Protein AF-A0A7W1DY10-F1 (afdb_monomer)

Mean predicted aligned error: 3.01 Å

pLDDT: mean 94.41, std 5.07, range [63.16, 97.94]

Secondary structure (DSSP, 8-state):
----S--HHHHHHHHHHHTT--------TTSSHHHHHHHHHHHT--TTS-S-------SSHHHHHH-

Structure (mmCIF, N/CA/C/O backbone):
data_AF-A0A7W1DY10-F1
#
_entry.id   AF-A0A7W1DY10-F1
#
loop_
_atom_site.group_PDB
_atom_site.id
_atom_site.type_symbol
_atom_site.label_atom_id
_atom_site.label_alt_id
_atom_site.label_comp_id
_atom_site.label_asym_id
_atom_site.label_entity_id
_atom_site.label_seq_id
_atom_site.pdbx_PDB_ins_code
_atom_site.Cartn_x
_atom_site.Cartn_y
_atom_site.Cartn_z
_atom_site.occupancy
_atom_site.B_iso_or_equiv
_atom_site.auth_seq_id
_atom_site.auth_comp_id
_atom_site.auth_asym_id
_atom_site.auth_atom_id
_atom_site.pdbx_PDB_model_num
ATOM 1 N N . MET A 1 1 ? -0.593 13.141 -13.292 1.00 63.16 1 MET A N 1
ATOM 2 C CA . MET A 1 1 ? 0.620 12.310 -13.125 1.00 63.16 1 MET A CA 1
ATOM 3 C C . MET A 1 1 ? 1.235 11.826 -14.442 1.00 63.16 1 MET A C 1
ATOM 5 O O . MET A 1 1 ? 2.319 11.276 -14.371 1.00 63.16 1 MET A O 1
ATOM 9 N N . GLY A 1 2 ? 0.628 12.023 -15.625 1.00 79.94 2 GLY A N 1
ATOM 10 C CA . GLY A 1 2 ? 1.259 11.605 -16.894 1.00 79.94 2 GLY A CA 1
ATOM 11 C C . GLY A 1 2 ? 1.560 10.100 -16.981 1.00 79.94 2 GLY A C 1
ATOM 12 O O . GLY A 1 2 ? 2.489 9.700 -17.668 1.00 79.94 2 GLY A O 1
ATOM 13 N N . ILE A 1 3 ? 0.821 9.278 -16.227 1.00 81.50 3 ILE A N 1
ATOM 14 C CA . ILE A 1 3 ? 0.970 7.822 -16.215 1.00 81.50 3 ILE A CA 1
ATOM 15 C C . ILE A 1 3 ? -0.025 7.275 -17.226 1.00 81.50 3 ILE A C 1
ATOM 17 O O . ILE A 1 3 ? -1.228 7.321 -16.989 1.00 81.50 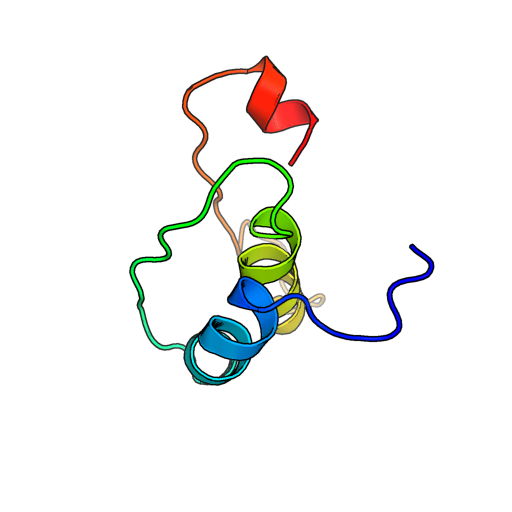3 ILE A O 1
ATOM 21 N N . GLU A 1 4 ? 0.485 6.789 -18.348 1.00 87.88 4 GLU A N 1
ATOM 22 C CA . GLU A 1 4 ? -0.336 6.230 -19.429 1.00 87.88 4 GLU A CA 1
ATOM 23 C C . GLU A 1 4 ? -0.350 4.700 -19.410 1.00 87.88 4 GLU A C 1
ATOM 25 O O . GLU A 1 4 ? -1.277 4.072 -19.906 1.00 87.88 4 GLU A O 1
ATOM 30 N N . THR A 1 5 ? 0.679 4.080 -18.829 1.00 91.88 5 THR A N 1
ATOM 31 C CA . THR A 1 5 ? 0.833 2.623 -18.774 1.00 91.88 5 THR A CA 1
ATOM 32 C C . THR A 1 5 ? 1.202 2.196 -17.355 1.00 91.88 5 THR A C 1
ATOM 34 O O . THR A 1 5 ? 2.088 2.813 -16.753 1.00 91.88 5 THR A O 1
ATOM 37 N N . PRO A 1 6 ? 0.557 1.152 -16.801 1.00 94.19 6 PRO A N 1
ATOM 38 C CA . PRO A 1 6 ? 0.897 0.653 -15.478 1.00 94.19 6 PRO A CA 1
ATOM 39 C C . PRO A 1 6 ? 2.326 0.105 -15.447 1.00 94.19 6 PRO A C 1
ATOM 41 O O . PRO A 1 6 ? 2.787 -0.560 -16.377 1.00 94.19 6 PRO A O 1
ATOM 44 N N . THR A 1 7 ? 3.035 0.3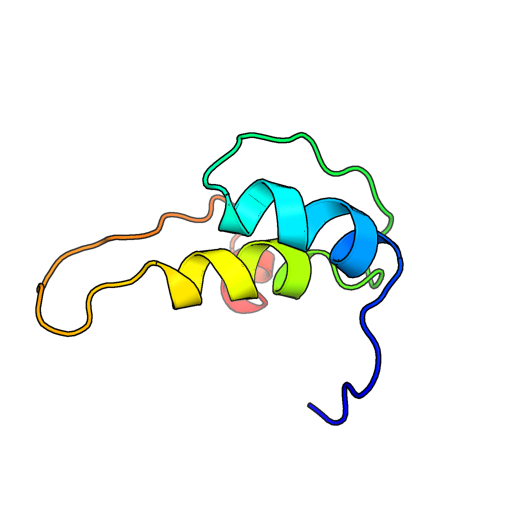44 -14.346 1.00 95.75 7 THR A N 1
ATOM 45 C CA . THR A 1 7 ? 4.344 -0.278 -14.114 1.00 95.75 7 THR A CA 1
ATOM 46 C C . THR A 1 7 ? 4.189 -1.791 -13.890 1.00 95.75 7 THR A C 1
ATOM 48 O O . THR A 1 7 ? 3.099 -2.250 -13.540 1.00 95.75 7 THR A O 1
ATOM 51 N N . PRO A 1 8 ? 5.260 -2.604 -14.006 1.00 96.00 8 PRO A N 1
ATOM 52 C CA . PRO A 1 8 ? 5.151 -4.056 -13.841 1.00 96.00 8 PRO A CA 1
ATOM 53 C C . PRO A 1 8 ? 4.526 -4.498 -12.511 1.00 96.00 8 PRO A C 1
ATOM 55 O O . PRO A 1 8 ? 3.725 -5.426 -12.489 1.00 96.00 8 PRO A O 1
ATOM 58 N N . ILE A 1 9 ? 4.844 -3.813 -11.402 1.00 96.56 9 ILE A N 1
ATOM 59 C CA . ILE A 1 9 ? 4.236 -4.137 -10.104 1.00 96.56 9 ILE A CA 1
ATOM 60 C C . ILE A 1 9 ? 2.751 -3.766 -10.071 1.00 96.56 9 ILE A C 1
ATOM 62 O O . ILE A 1 9 ? 1.970 -4.512 -9.498 1.00 96.56 9 ILE A O 1
ATOM 66 N N . GLN A 1 10 ? 2.346 -2.663 -10.708 1.00 96.69 10 GLN A N 1
ATOM 67 C CA . GLN A 1 10 ? 0.941 -2.252 -10.787 1.00 96.69 10 GLN A CA 1
ATOM 68 C C .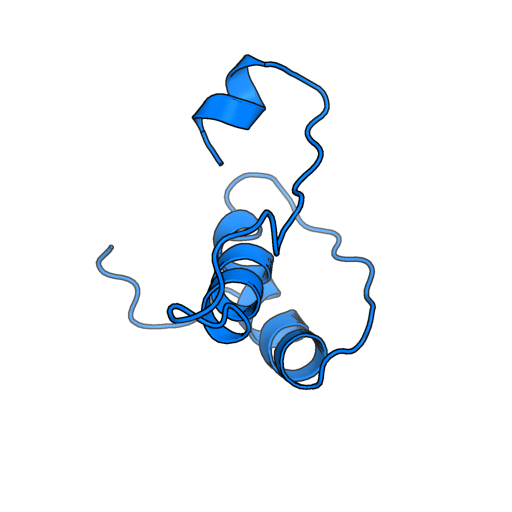 GLN A 1 10 ? 0.143 -3.250 -11.628 1.00 96.69 10 GLN A C 1
ATOM 70 O O . GLN A 1 10 ? -0.866 -3.764 -11.162 1.00 96.69 10 GLN A O 1
ATOM 75 N N . ALA A 1 11 ? 0.638 -3.609 -12.815 1.00 96.56 11 ALA A N 1
ATOM 76 C CA . ALA A 1 11 ? -0.010 -4.590 -13.684 1.00 96.56 11 ALA A CA 1
ATOM 77 C C . ALA A 1 11 ? -0.167 -5.965 -13.008 1.00 96.56 11 ALA A C 1
ATOM 79 O O . ALA A 1 11 ? -1.194 -6.618 -13.172 1.00 96.56 11 ALA A O 1
ATOM 80 N N . ALA A 1 12 ? 0.822 -6.386 -12.213 1.00 96.38 12 ALA A N 1
ATOM 81 C CA . ALA A 1 12 ? 0.788 -7.666 -11.508 1.00 96.38 12 ALA A CA 1
ATOM 82 C C . ALA A 1 12 ? -0.132 -7.683 -10.273 1.00 96.38 12 ALA A C 1
ATOM 84 O O . ALA A 1 12 ? -0.557 -8.758 -9.857 1.00 96.38 12 ALA A O 1
ATOM 85 N N . THR A 1 13 ? -0.416 -6.528 -9.659 1.00 97.12 13 THR A N 1
ATOM 86 C CA . THR A 1 13 ? -1.118 -6.456 -8.360 1.00 97.12 13 THR A CA 1
ATOM 87 C C . THR A 1 13 ? -2.528 -5.883 -8.450 1.00 97.12 13 THR A C 1
ATOM 89 O O . THR A 1 13 ? -3.400 -6.354 -7.725 1.00 97.12 13 THR A O 1
ATOM 92 N N . LEU A 1 14 ? -2.781 -4.924 -9.351 1.00 96.25 14 LEU A N 1
ATOM 93 C CA . LEU A 1 14 ? -4.074 -4.240 -9.462 1.00 96.25 14 LEU A CA 1
ATOM 94 C C . LEU A 1 14 ? -5.258 -5.201 -9.646 1.00 96.25 14 LEU A C 1
ATOM 96 O O . LEU A 1 14 ? -6.218 -5.043 -8.899 1.00 96.25 14 LEU A O 1
ATOM 100 N N . PRO A 1 15 ? -5.218 -6.216 -10.538 1.00 96.25 15 PRO A N 1
ATOM 101 C CA . PRO A 1 15 ? -6.357 -7.120 -10.700 1.00 96.25 15 PRO A CA 1
ATOM 102 C C . PRO A 1 15 ? -6.719 -7.845 -9.400 1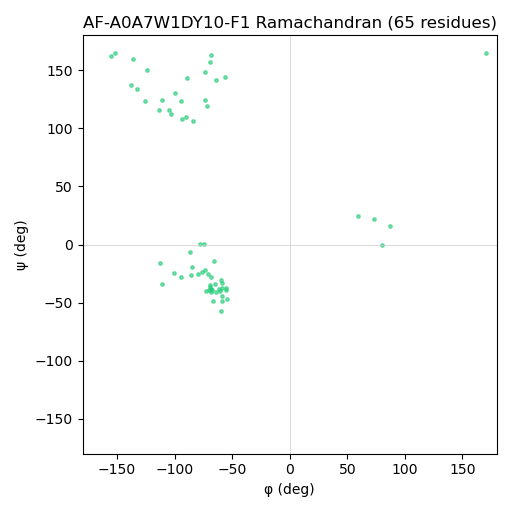.00 96.25 15 PRO A C 1
ATOM 104 O O . PRO A 1 15 ? -7.879 -7.894 -9.018 1.00 96.25 15 PRO A O 1
ATOM 107 N N . ALA A 1 16 ? -5.721 -8.355 -8.672 1.00 96.62 16 ALA A N 1
ATOM 108 C CA . ALA A 1 16 ? -5.965 -9.072 -7.425 1.00 96.62 16 ALA A CA 1
ATOM 109 C C . ALA A 1 16 ? -6.481 -8.157 -6.306 1.00 96.62 16 ALA A C 1
ATOM 111 O O . ALA A 1 16 ? -7.401 -8.544 -5.590 1.00 96.62 16 ALA A O 1
ATOM 112 N N . LEU A 1 17 ? -5.926 -6.949 -6.178 1.00 96.88 17 LEU A N 1
ATOM 113 C CA . LEU A 1 17 ? -6.358 -5.989 -5.159 1.00 96.88 17 LEU A CA 1
ATOM 114 C C . LEU A 1 17 ? -7.766 -5.449 -5.426 1.00 96.88 17 LEU A C 1
ATOM 116 O O . LEU A 1 17 ? -8.531 -5.279 -4.483 1.00 96.88 17 LEU A O 1
ATOM 120 N N . LEU A 1 18 ? -8.120 -5.206 -6.691 1.00 95.81 18 LEU A N 1
ATOM 121 C CA . LEU A 1 18 ? -9.469 -4.775 -7.075 1.00 95.81 18 LEU A CA 1
ATOM 122 C C . LEU A 1 18 ? -10.514 -5.883 -6.868 1.00 95.81 18 LEU A C 1
ATOM 124 O O . LEU A 1 18 ? -11.660 -5.578 -6.556 1.00 95.81 18 LEU A O 1
ATOM 128 N N . ASP A 1 19 ? -10.110 -7.156 -6.942 1.00 96.25 19 ASP A N 1
ATOM 129 C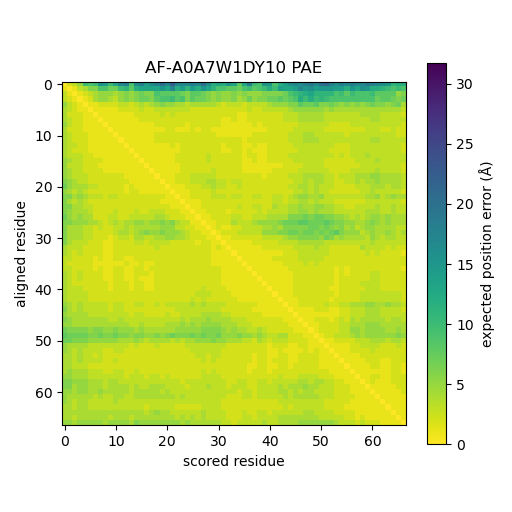 CA . ASP A 1 19 ? -10.941 -8.301 -6.535 1.00 96.25 19 ASP A CA 1
ATOM 130 C C . ASP A 1 19 ? -11.063 -8.447 -5.000 1.00 96.25 19 ASP A C 1
ATOM 132 O O . ASP A 1 19 ? -11.680 -9.398 -4.516 1.00 96.25 19 ASP A O 1
ATOM 136 N N . GLY A 1 20 ? -10.437 -7.563 -4.213 1.00 94.69 20 GLY A N 1
ATOM 137 C CA . GLY A 1 20 ? -10.434 -7.625 -2.748 1.00 94.69 20 GLY A CA 1
ATOM 138 C C . GLY A 1 20 ? -9.557 -8.738 -2.168 1.00 94.69 20 GLY A C 1
ATOM 139 O O . GLY A 1 20 ? -9.796 -9.180 -1.045 1.00 94.69 20 GLY A O 1
ATOM 140 N N . ARG A 1 21 ? -8.567 -9.230 -2.924 1.00 97.31 21 ARG A N 1
ATOM 141 C CA . ARG A 1 21 ? -7.644 -10.273 -2.457 1.00 97.31 21 ARG A CA 1
ATOM 142 C C . ARG A 1 21 ? -6.420 -9.679 -1.771 1.00 97.31 21 ARG A C 1
ATOM 144 O O . ARG A 1 21 ? -5.837 -8.705 -2.244 1.00 97.31 21 ARG A O 1
ATOM 151 N N . ASP A 1 22 ? -5.966 -10.362 -0.728 1.00 97.12 22 ASP A N 1
ATOM 152 C CA . ASP A 1 22 ? -4.705 -10.055 -0.058 1.00 97.12 22 ASP A CA 1
ATOM 153 C C . ASP A 1 22 ? -3.499 -10.478 -0.905 1.00 97.12 22 ASP A C 1
ATOM 155 O O . ASP A 1 22 ? -3.535 -11.479 -1.630 1.00 97.12 22 ASP A O 1
ATOM 159 N N . LEU A 1 23 ? -2.391 -9.740 -0.787 1.00 95.81 23 LEU A N 1
ATOM 160 C CA . LEU A 1 23 ? -1.137 -10.080 -1.456 1.00 95.81 23 LEU A CA 1
ATOM 161 C C . LEU A 1 23 ? 0.101 -9.574 -0.715 1.00 95.81 23 LEU A C 1
ATOM 163 O O . LEU A 1 23 ? 0.039 -8.673 0.120 1.00 95.81 23 LEU A O 1
ATOM 167 N N . ILE A 1 24 ? 1.256 -10.118 -1.102 1.00 96.00 24 ILE A N 1
ATOM 168 C CA . ILE A 1 24 ? 2.578 -9.610 -0.728 1.00 96.00 24 ILE A CA 1
ATOM 169 C C . ILE A 1 24 ? 3.260 -9.095 -1.997 1.00 96.00 24 ILE A C 1
ATOM 171 O O . ILE A 1 24 ? 3.541 -9.856 -2.920 1.00 96.00 24 ILE A O 1
ATOM 175 N N . GLY A 1 25 ? 3.531 -7.789 -2.047 1.00 92.44 25 GLY A N 1
ATOM 176 C CA . GLY A 1 25 ? 4.186 -7.139 -3.181 1.00 92.44 25 GLY A CA 1
ATOM 177 C C . GLY A 1 25 ? 5.655 -6.827 -2.900 1.00 92.44 25 GLY A C 1
ATOM 178 O O . GLY A 1 25 ? 5.959 -5.931 -2.114 1.00 92.44 25 GLY A O 1
ATOM 179 N N . GLN A 1 26 ? 6.579 -7.499 -3.590 1.00 94.62 26 GLN A N 1
ATOM 180 C CA . GLN A 1 26 ? 8.014 -7.214 -3.498 1.00 94.62 26 GLN A CA 1
ATOM 181 C C . GLN A 1 26 ? 8.501 -6.464 -4.742 1.00 94.62 26 GLN A C 1
ATOM 183 O O . GLN A 1 26 ? 8.506 -6.993 -5.849 1.00 94.62 26 GLN A O 1
ATOM 188 N N . ALA A 1 27 ? 8.962 -5.225 -4.564 1.00 93.25 27 ALA A N 1
ATOM 189 C CA . ALA A 1 27 ? 9.621 -4.464 -5.624 1.00 93.25 27 ALA A CA 1
ATOM 190 C C . ALA A 1 27 ? 10.562 -3.399 -5.042 1.00 93.25 27 ALA A C 1
ATOM 192 O O . ALA A 1 27 ? 10.415 -2.989 -3.889 1.00 93.25 27 ALA A O 1
ATOM 193 N N . ARG A 1 28 ? 11.496 -2.887 -5.848 1.00 92.69 28 ARG A N 1
ATOM 194 C CA . ARG A 1 28 ? 12.426 -1.804 -5.462 1.00 92.69 28 ARG A CA 1
ATOM 195 C C . ARG A 1 28 ? 11.730 -0.446 -5.287 1.00 92.69 28 ARG A C 1
ATOM 197 O O . ARG A 1 28 ? 10.652 -0.225 -5.835 1.00 92.69 28 ARG A O 1
ATOM 204 N N . THR A 1 29 ? 12.306 0.478 -4.520 1.00 89.75 29 THR A N 1
ATOM 205 C CA . THR A 1 29 ? 11.816 1.872 -4.434 1.00 89.75 29 THR A CA 1
ATOM 206 C C . THR A 1 29 ? 11.771 2.520 -5.823 1.00 89.75 29 THR A C 1
ATOM 208 O O . THR A 1 29 ? 12.582 2.190 -6.684 1.00 89.75 29 THR A O 1
ATOM 211 N N . GLY A 1 30 ? 10.775 3.377 -6.072 1.00 88.81 30 GLY A N 1
ATOM 212 C 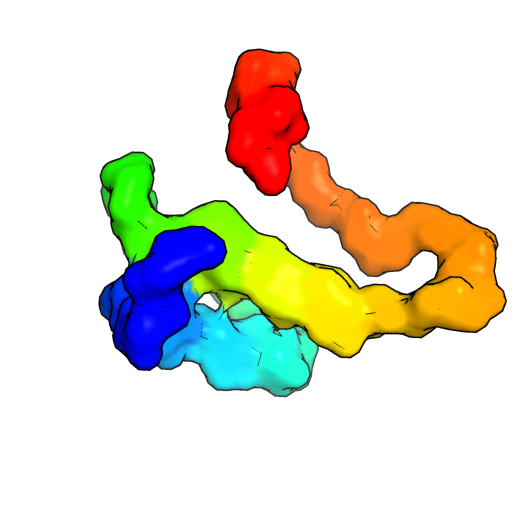CA . GLY A 1 30 ? 10.552 3.998 -7.385 1.00 88.81 30 GLY A CA 1
ATOM 213 C C . GLY A 1 30 ? 9.840 3.112 -8.418 1.00 88.81 30 GLY A C 1
ATOM 214 O O . GLY A 1 30 ? 9.553 3.574 -9.513 1.00 88.81 30 GLY A O 1
ATOM 215 N N . SER A 1 31 ? 9.485 1.863 -8.093 1.00 91.06 31 SER A N 1
ATOM 216 C CA . SER A 1 31 ? 8.814 0.950 -9.037 1.00 91.06 31 SER A CA 1
ATOM 217 C C . SER A 1 31 ? 7.312 1.207 -9.241 1.00 91.06 31 SER A C 1
ATOM 219 O O . SER A 1 31 ? 6.661 0.445 -9.951 1.00 91.06 31 SER A O 1
AT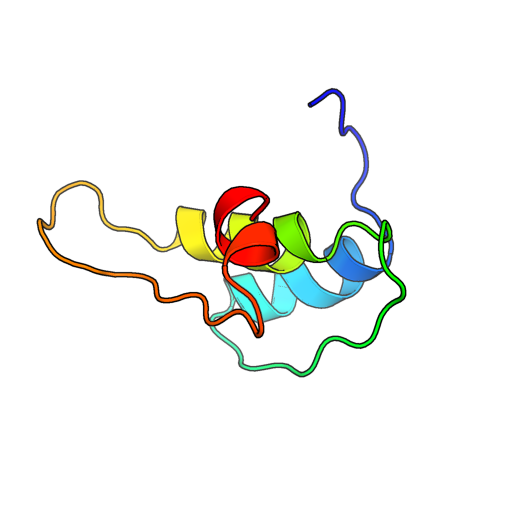OM 221 N N . GLY A 1 32 ? 6.730 2.209 -8.577 1.00 93.69 32 GLY A N 1
ATOM 222 C CA . GLY A 1 32 ? 5.289 2.491 -8.629 1.00 93.69 32 GLY A CA 1
ATOM 223 C C . GLY A 1 32 ? 4.426 1.733 -7.609 1.00 93.69 32 GLY A C 1
ATOM 224 O O . GLY A 1 32 ? 3.208 1.714 -7.765 1.00 93.69 32 GLY A O 1
ATOM 225 N N . LYS A 1 33 ? 5.027 1.141 -6.559 1.00 95.19 33 LYS A N 1
ATOM 226 C CA . LYS A 1 33 ? 4.300 0.424 -5.485 1.00 95.19 33 LYS A CA 1
ATOM 227 C C . LYS A 1 33 ? 3.227 1.268 -4.793 1.00 95.19 33 LYS A C 1
ATOM 229 O O . LYS A 1 33 ? 2.181 0.730 -4.469 1.00 95.19 33 LYS A O 1
ATOM 234 N N . THR A 1 34 ? 3.477 2.561 -4.583 1.00 95.00 34 THR A N 1
ATOM 235 C CA . THR A 1 34 ? 2.526 3.446 -3.893 1.00 95.00 34 THR A CA 1
ATOM 236 C C . THR A 1 34 ? 1.187 3.496 -4.615 1.00 95.00 34 THR A C 1
ATOM 238 O O . THR A 1 34 ? 0.152 3.243 -4.018 1.00 95.00 34 THR A O 1
ATOM 241 N N . LEU A 1 35 ? 1.203 3.706 -5.932 1.00 94.94 35 LEU A N 1
ATOM 242 C CA . LEU A 1 35 ? -0.022 3.674 -6.732 1.00 94.94 35 LEU A CA 1
ATOM 243 C C . LEU A 1 35 ? -0.587 2.259 -6.890 1.00 94.94 35 LEU A C 1
ATOM 245 O O . LEU A 1 35 ? -1.791 2.114 -7.062 1.00 94.94 35 LEU A O 1
ATOM 249 N N . ALA A 1 36 ? 0.253 1.224 -6.790 1.00 95.69 36 ALA A N 1
ATOM 250 C CA . ALA A 1 36 ? -0.199 -0.162 -6.864 1.00 95.69 36 ALA A CA 1
ATOM 251 C C . ALA A 1 36 ? -1.182 -0.522 -5.732 1.00 95.69 36 ALA A C 1
ATOM 253 O O . ALA A 1 36 ? -2.156 -1.212 -6.004 1.00 95.69 36 ALA A O 1
ATOM 254 N N . PHE A 1 37 ? -0.978 -0.021 -4.503 1.00 95.69 37 PHE A N 1
ATOM 255 C CA . PHE A 1 37 ? -1.965 -0.160 -3.418 1.00 95.69 37 PHE A CA 1
ATOM 256 C C . PHE A 1 37 ? -2.913 1.044 -3.297 1.00 95.69 37 PHE A C 1
ATOM 258 O O . PHE A 1 37 ? -4.044 0.887 -2.851 1.00 95.69 37 PHE A O 1
ATOM 265 N N . GLY A 1 38 ? -2.477 2.246 -3.686 1.00 96.00 38 GLY A N 1
ATOM 266 C CA . GLY A 1 38 ? -3.253 3.477 -3.521 1.00 96.00 38 GLY A CA 1
ATOM 267 C C . GLY A 1 38 ? -4.477 3.558 -4.432 1.00 96.00 38 GLY A C 1
ATOM 268 O O . GLY A 1 38 ? -5.534 3.988 -3.986 1.00 96.00 38 GLY A O 1
ATOM 269 N N . ILE A 1 39 ? -4.361 3.104 -5.686 1.00 95.56 39 ILE A N 1
ATOM 270 C CA . ILE A 1 39 ? -5.491 3.051 -6.629 1.00 95.56 39 ILE A CA 1
ATOM 271 C C . ILE A 1 39 ? -6.632 2.172 -6.089 1.00 95.56 39 ILE A C 1
ATOM 273 O O . ILE A 1 39 ? -7.730 2.700 -5.925 1.00 95.56 39 ILE A O 1
ATOM 277 N N . PRO A 1 40 ? -6.415 0.880 -5.763 1.00 96.50 40 PRO A N 1
ATOM 278 C CA . PRO A 1 40 ? -7.497 0.035 -5.268 1.00 96.50 40 PRO A CA 1
ATOM 279 C C . PRO A 1 40 ? -8.023 0.519 -3.915 1.00 96.50 40 PRO A C 1
ATOM 281 O O . PRO A 1 40 ? -9.222 0.452 -3.682 1.00 96.50 40 PRO A O 1
ATOM 284 N N . ALA A 1 41 ? -7.165 1.074 -3.051 1.00 96.12 41 ALA A N 1
ATOM 285 C CA . ALA A 1 41 ? -7.601 1.655 -1.786 1.00 96.12 41 ALA A CA 1
ATOM 286 C C . ALA A 1 41 ? -8.582 2.824 -1.970 1.00 96.12 41 ALA A C 1
ATOM 288 O O . ALA A 1 41 ? -9.538 2.928 -1.212 1.00 96.12 41 ALA A O 1
ATOM 289 N N . ILE A 1 42 ?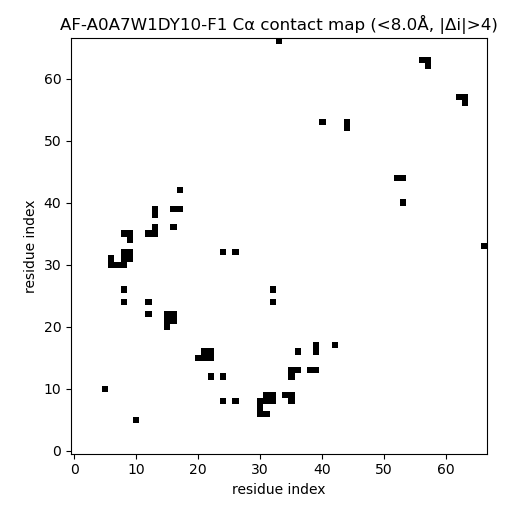 -8.364 3.697 -2.957 1.00 95.12 42 ILE A N 1
ATOM 290 C CA . ILE A 1 42 ? -9.290 4.797 -3.262 1.00 95.12 42 ILE A CA 1
ATOM 291 C C . ILE A 1 42 ? -10.562 4.269 -3.934 1.00 95.12 42 ILE A C 1
ATOM 293 O O . ILE A 1 42 ? -11.648 4.735 -3.601 1.00 95.12 42 ILE A O 1
ATOM 297 N N . GLU A 1 43 ? -10.439 3.295 -4.838 1.00 95.88 43 GLU A N 1
ATOM 298 C CA . GLU A 1 43 ? -11.572 2.725 -5.582 1.00 95.88 43 GLU A CA 1
ATOM 299 C C . GLU A 1 43 ? -12.641 2.119 -4.658 1.00 95.88 43 GLU A C 1
ATOM 301 O O . GLU A 1 43 ? -13.832 2.204 -4.945 1.00 95.88 43 GLU A O 1
ATOM 306 N N . ILE A 1 44 ? -12.234 1.548 -3.518 1.00 93.75 44 ILE A N 1
ATOM 307 C CA . ILE A 1 44 ? -13.157 0.908 -2.565 1.00 93.75 44 ILE A CA 1
ATOM 308 C C . ILE A 1 44 ? -13.781 1.870 -1.538 1.00 93.75 44 ILE A C 1
ATOM 310 O O . ILE A 1 44 ? -14.639 1.447 -0.762 1.00 93.75 44 ILE A O 1
ATOM 314 N N . VAL A 1 45 ? -13.365 3.141 -1.485 1.00 96.38 45 VAL A N 1
ATOM 315 C CA . VAL A 1 45 ? -13.875 4.109 -0.496 1.00 96.38 45 VAL A CA 1
ATOM 316 C C . VAL A 1 45 ? -15.299 4.550 -0.848 1.00 96.38 45 VAL A C 1
ATOM 318 O O . VAL A 1 45 ? -15.547 5.125 -1.907 1.00 96.38 45 VAL A O 1
ATOM 321 N N . ASP A 1 46 ? -16.239 4.390 0.090 1.00 97.38 46 ASP A N 1
ATOM 322 C CA . ASP A 1 46 ? -17.584 4.964 -0.023 1.00 97.38 46 ASP A CA 1
ATOM 323 C C . ASP A 1 46 ? -17.576 6.418 0.463 1.00 97.38 46 ASP A C 1
ATOM 325 O O . ASP A 1 46 ? -17.533 6.705 1.663 1.00 97.38 46 ASP A O 1
ATOM 329 N N . THR A 1 47 ? -17.666 7.355 -0.479 1.00 96.75 47 THR A N 1
ATOM 330 C CA . THR A 1 47 ? -17.646 8.804 -0.212 1.00 96.75 47 THR A CA 1
ATOM 331 C C . THR A 1 47 ? -18.851 9.311 0.585 1.00 96.75 47 THR A C 1
ATOM 333 O O . THR A 1 47 ? -18.816 10.427 1.111 1.00 96.75 47 THR A O 1
ATOM 336 N N . ARG A 1 48 ? -19.917 8.513 0.720 1.00 97.94 48 ARG A N 1
ATOM 337 C CA . ARG A 1 48 ? -21.099 8.860 1.528 1.00 97.94 48 ARG A CA 1
ATOM 338 C C . ARG A 1 48 ? -20.910 8.512 3.003 1.00 97.94 48 ARG A C 1
ATOM 340 O O . ARG A 1 48 ? -21.625 9.051 3.849 1.00 97.94 48 ARG A O 1
ATOM 347 N N . GLN A 1 49 ? -19.968 7.625 3.320 1.00 97.62 49 GLN A N 1
ATOM 348 C CA . GLN A 1 49 ? -19.707 7.175 4.682 1.00 97.62 49 GLN A CA 1
ATOM 349 C C . GLN A 1 49 ? -18.591 8.002 5.318 1.00 97.62 49 GLN A C 1
ATOM 351 O O . GLN A 1 49 ? -17.472 8.089 4.814 1.00 97.62 49 GLN A O 1
ATOM 356 N N . ARG A 1 50 ? -18.890 8.614 6.468 1.00 95.25 50 ARG A N 1
ATOM 357 C CA . ARG A 1 50 ? -17.898 9.356 7.253 1.00 95.25 50 ARG A CA 1
ATOM 358 C C . ARG A 1 50 ? -17.232 8.412 8.250 1.00 95.25 50 ARG A C 1
ATOM 360 O O . ARG A 1 50 ? -17.861 7.989 9.212 1.00 95.25 50 ARG A O 1
ATOM 367 N N . GLY A 1 51 ? -15.963 8.105 8.016 1.00 97.19 51 GLY A N 1
ATOM 368 C CA . GLY A 1 51 ? -15.148 7.236 8.862 1.00 97.19 51 GLY A CA 1
ATOM 369 C C . GLY A 1 51 ? -13.819 6.902 8.188 1.00 97.19 51 GLY A C 1
ATOM 370 O O . GLY A 1 51 ? -13.663 7.119 6.987 1.00 97.19 51 GLY A O 1
ATOM 371 N N . VAL A 1 52 ? -12.855 6.390 8.957 1.00 97.31 52 VAL A N 1
ATOM 372 C CA . VAL A 1 52 ? -11.611 5.845 8.392 1.00 97.31 52 VAL A CA 1
ATOM 373 C C . VAL A 1 52 ? -11.945 4.526 7.695 1.00 97.31 52 VAL A C 1
ATOM 375 O O . VAL A 1 52 ? -12.428 3.605 8.344 1.00 97.31 52 VAL A O 1
ATOM 378 N N . GLN A 1 53 ? -11.701 4.451 6.385 1.00 97.75 53 GLN A N 1
ATOM 379 C CA . GLN A 1 53 ? -12.011 3.274 5.554 1.00 97.75 53 GLN A CA 1
ATOM 380 C C . GLN A 1 53 ? -10.754 2.561 5.030 1.00 97.75 53 GLN A C 1
ATOM 382 O O . GLN A 1 53 ? -10.823 1.412 4.612 1.00 97.75 53 GLN A O 1
ATOM 387 N N . VAL A 1 54 ? -9.596 3.225 5.085 1.00 96.94 54 VAL A N 1
ATOM 388 C CA . VAL A 1 54 ? -8.298 2.699 4.646 1.00 96.94 54 VAL A CA 1
ATOM 389 C C . VAL A 1 54 ? -7.241 3.098 5.671 1.00 96.94 54 VAL A C 1
ATOM 391 O O . VAL A 1 54 ? -7.219 4.241 6.128 1.00 96.94 54 VAL A O 1
ATOM 394 N N . LEU A 1 55 ? -6.346 2.168 6.009 1.00 96.94 55 LEU A N 1
ATOM 395 C CA . LEU A 1 55 ? -5.185 2.411 6.860 1.00 96.94 55 LEU A CA 1
ATOM 396 C C . LEU A 1 55 ? -3.917 1.961 6.134 1.00 96.94 55 LEU A C 1
ATOM 398 O O . LEU A 1 55 ? -3.790 0.795 5.769 1.00 96.94 55 LEU A O 1
ATOM 402 N N . VAL A 1 56 ? -2.964 2.876 5.972 1.00 96.88 56 VAL A N 1
ATOM 403 C CA . VAL A 1 56 ? -1.625 2.567 5.461 1.00 96.88 56 VAL A CA 1
ATOM 404 C C . VAL A 1 56 ? -0.629 2.745 6.598 1.00 96.88 56 VAL A C 1
ATOM 406 O O . VAL A 1 56 ? -0.561 3.807 7.212 1.00 96.88 56 VAL A O 1
ATOM 409 N N . LEU A 1 57 ? 0.139 1.697 6.887 1.00 97.19 57 LEU A N 1
ATOM 410 C CA . LEU A 1 57 ? 1.185 1.725 7.904 1.00 97.19 57 LEU A CA 1
ATOM 411 C C . LEU A 1 57 ? 2.544 1.915 7.236 1.00 97.19 57 LEU A C 1
ATOM 413 O O . LEU A 1 57 ? 2.896 1.192 6.303 1.00 97.19 57 LEU A O 1
ATOM 417 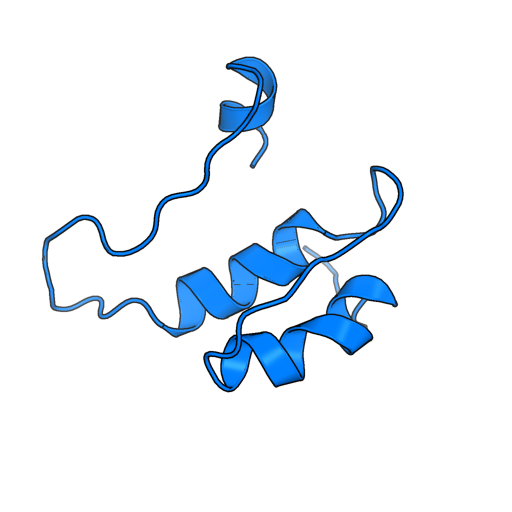N N . THR A 1 58 ? 3.323 2.871 7.733 1.00 96.56 58 THR A N 1
ATOM 418 C CA . THR A 1 58 ? 4.672 3.162 7.241 1.00 96.56 58 THR A CA 1
ATOM 419 C C . THR A 1 58 ? 5.689 3.089 8.384 1.00 96.56 58 THR A C 1
ATOM 421 O O . THR A 1 58 ? 5.351 3.365 9.534 1.00 96.56 58 THR A O 1
ATOM 424 N N . PRO A 1 59 ? 6.954 2.726 8.100 1.00 96.56 59 PRO A N 1
ATOM 425 C CA . PRO A 1 59 ? 7.991 2.591 9.126 1.00 96.56 59 PRO A CA 1
ATOM 426 C C . PRO A 1 59 ? 8.511 3.926 9.678 1.00 96.56 59 PRO A C 1
ATOM 428 O O . PRO A 1 59 ? 9.086 3.947 10.762 1.00 96.56 59 PRO A O 1
ATOM 431 N N . THR A 1 60 ? 8.356 5.031 8.940 1.00 96.94 60 THR A N 1
ATOM 432 C CA . THR A 1 60 ? 8.824 6.360 9.361 1.00 96.94 60 THR A CA 1
ATOM 433 C C . THR A 1 60 ? 7.779 7.435 9.086 1.00 96.94 60 THR A C 1
ATOM 435 O O . THR A 1 60 ? 6.885 7.265 8.247 1.00 96.94 60 THR A O 1
ATOM 438 N N . ARG A 1 61 ? 7.918 8.564 9.789 1.00 97.56 61 ARG A N 1
ATOM 439 C CA . ARG A 1 61 ? 7.054 9.740 9.643 1.00 97.56 61 ARG A CA 1
ATOM 440 C C . ARG A 1 61 ? 7.238 10.411 8.285 1.00 97.56 61 ARG A C 1
ATOM 442 O O . ARG A 1 61 ? 6.269 10.850 7.681 1.00 97.56 61 ARG A O 1
ATOM 449 N N . GLU A 1 62 ? 8.467 10.483 7.797 1.00 96.31 62 GLU A N 1
ATOM 450 C CA . GLU A 1 62 ? 8.814 11.113 6.522 1.00 96.31 62 GLU A CA 1
ATOM 451 C C . GLU A 1 62 ? 8.172 10.356 5.362 1.00 96.31 62 GLU A C 1
ATOM 453 O O . GLU A 1 62 ? 7.621 10.972 4.454 1.00 96.31 62 GLU A O 1
ATOM 458 N N . LEU A 1 63 ? 8.180 9.020 5.428 1.00 93.50 63 LEU A N 1
ATOM 459 C CA . LEU A 1 63 ? 7.527 8.193 4.423 1.00 93.50 63 LEU A CA 1
ATOM 460 C C . LEU A 1 63 ? 5.999 8.315 4.497 1.00 93.50 63 LEU A C 1
ATOM 462 O O . LEU A 1 63 ? 5.359 8.330 3.454 1.00 93.50 63 LEU A O 1
ATOM 466 N N . ALA A 1 64 ? 5.422 8.475 5.694 1.00 95.31 64 ALA A N 1
ATOM 467 C CA . ALA A 1 64 ? 3.984 8.712 5.854 1.00 95.31 64 ALA A CA 1
ATOM 468 C C . ALA A 1 64 ? 3.507 9.993 5.150 1.00 95.31 64 ALA A C 1
ATOM 470 O O . ALA A 1 64 ? 2.369 10.060 4.715 1.00 95.31 64 ALA A O 1
ATOM 471 N N . VAL A 1 65 ? 4.366 11.013 5.051 1.00 95.75 65 VAL A N 1
ATOM 472 C CA . VAL A 1 65 ? 4.050 12.280 4.367 1.00 95.75 65 VAL A CA 1
ATOM 473 C C . VAL A 1 65 ? 4.182 12.161 2.842 1.00 95.75 65 VAL A C 1
ATOM 475 O O . VAL A 1 65 ? 3.572 12.934 2.111 1.00 95.75 65 VAL A O 1
ATOM 478 N N . GLN A 1 66 ? 5.011 11.234 2.356 1.00 89.88 66 GLN A N 1
ATOM 479 C CA . GLN A 1 66 ? 5.261 11.030 0.923 1.00 89.88 66 GLN A CA 1
ATOM 480 C C . GLN A 1 66 ? 4.249 10.101 0.244 1.00 89.88 66 GLN A C 1
ATOM 482 O O . GLN A 1 66 ? 4.110 10.159 -0.979 1.00 89.88 66 GLN A O 1
ATOM 487 N N . VAL A 1 67 ? 3.644 9.199 1.018 1.00 91.38 67 VAL A N 1
ATOM 488 C CA . VAL A 1 67 ? 2.605 8.259 0.577 1.00 91.38 67 VAL A CA 1
ATOM 489 C C . VAL A 1 67 ? 1.262 8.968 0.524 1.00 91.38 67 VAL A C 1
ATOM 491 O O . VAL A 1 67 ? 0.589 8.799 -0.516 1.00 91.38 67 VAL A O 1
#

Radius of gyration: 12.85 Å; Cα contacts (8 Å, |Δi|>4): 39; chains: 1; bounding box: 34×23×29 Å

Sequence (67 aa):
MGIETPTPIQAATLPALLDGRDLIGQARTGSGKTLAFGIPAIEIVDTRQRGVQVLVLTPTRELAVQV

Solvent-accessible surface area (backbone atoms only — not comparable to full-atom values): 4611 Å² total; per-residue (Å²): 132,92,76,88,69,77,40,74,59,23,64,72,38,39,66,47,43,66,72,72,45,89,83,85,87,87,77,63,90,90,47,48,62,67,58,32,55,47,51,43,56,56,72,72,54,59,89,87,59,91,70,91,84,78,86,86,89,65,97,46,71,71,56,58,75,73,106

Nearest PDB structures (foldseek):
  5gju-assembly1_A  TM=9.672E-01  e=5.795E-04  Escherichia coli K-12
  4kbg-assembly1_A  TM=9.565E-01  e=1.074E-03  Thermus thermophilus HB27
  5ivl-assembly1_A  TM=9.921E-01  e=3.004E-03  Geobacillus stearothermophilus 10
  8eti-assembly1_D  TM=9.008E-01  e=3.690E-03  Schizosaccharomyces pombe

Foldseek 3Di:
DPCPDQFPQLVVQVVQVLVVHDDDGDDDPPRCVCCSNVVSQVVPDDPVDPDDSDDDDDPDPVVVVVD